Protein AF-A0A5B6WPT4-F1 (afdb_monomer_lite)

pLDDT: mean 76.3, std 13.45, range [38.56, 92.88]

Structure (mmCIF, N/CA/C/O backbone):
data_AF-A0A5B6WPT4-F1
#
_entry.id   AF-A0A5B6WPT4-F1
#
loop_
_atom_site.group_PDB
_atom_site.id
_atom_site.type_symbol
_atom_site.label_atom_id
_atom_site.label_alt_id
_atom_site.label_comp_id
_atom_site.label_asym_id
_atom_site.label_entity_id
_atom_site.label_seq_id
_atom_site.pdbx_PDB_ins_code
_atom_site.Cartn_x
_atom_site.Cartn_y
_atom_site.Cartn_z
_atom_site.occupancy
_atom_site.B_iso_or_equiv
_atom_site.auth_seq_id
_atom_site.auth_comp_id
_atom_site.auth_asym_id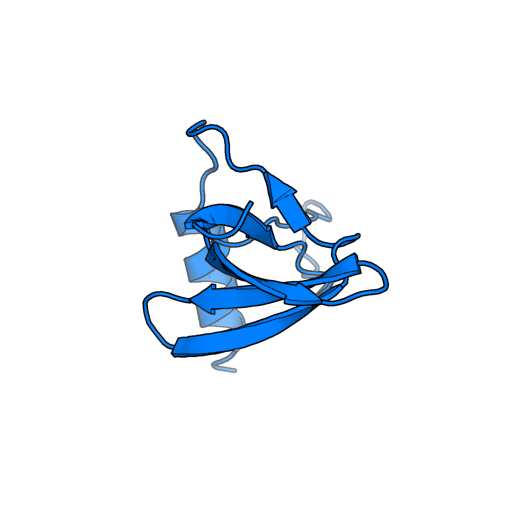
_atom_site.auth_atom_id
_atom_site.pdbx_PDB_model_num
ATOM 1 N N . MET A 1 1 ? -12.438 -6.136 -2.497 1.00 73.12 1 MET A N 1
ATOM 2 C CA . MET A 1 1 ? -12.777 -7.072 -1.415 1.00 73.12 1 MET A CA 1
ATOM 3 C C . MET A 1 1 ? -11.499 -7.481 -0.695 1.00 73.12 1 MET A C 1
ATOM 5 O O . MET A 1 1 ? -10.415 -7.129 -1.150 1.00 73.12 1 MET A O 1
ATOM 9 N N . ILE A 1 2 ? -11.613 -8.088 0.488 1.00 84.19 2 ILE A N 1
ATOM 10 C CA . ILE A 1 2 ? -10.448 -8.656 1.183 1.00 84.19 2 ILE A CA 1
ATOM 11 C C . ILE A 1 2 ? -9.829 -9.708 0.250 1.00 84.19 2 ILE A C 1
ATOM 13 O O . ILE A 1 2 ? -10.563 -10.501 -0.331 1.00 84.19 2 ILE A O 1
ATOM 17 N N . GLY A 1 3 ? -8.512 -9.668 0.063 1.00 86.62 3 GLY A N 1
ATOM 18 C CA . GLY A 1 3 ? -7.777 -10.489 -0.902 1.00 86.62 3 GLY A CA 1
ATOM 19 C C . GLY A 1 3 ? -7.506 -9.818 -2.255 1.00 86.62 3 GLY A C 1
ATOM 20 O O . GLY A 1 3 ? -6.682 -10.320 -3.018 1.00 86.62 3 GLY A O 1
ATOM 21 N N . ASP A 1 4 ? -8.123 -8.670 -2.556 1.00 89.00 4 ASP A N 1
ATOM 22 C CA . ASP A 1 4 ? -7.894 -7.982 -3.832 1.00 89.00 4 ASP A CA 1
ATOM 23 C C . ASP A 1 4 ? -6.507 -7.340 -3.895 1.00 89.00 4 ASP A C 1
ATOM 25 O O . ASP A 1 4 ? -6.019 -6.773 -2.912 1.00 89.00 4 ASP A O 1
ATOM 29 N N . ARG A 1 5 ? -5.922 -7.338 -5.098 1.00 89.19 5 ARG A N 1
ATOM 30 C CA . ARG A 1 5 ? -4.702 -6.587 -5.399 1.00 89.19 5 ARG A CA 1
ATOM 31 C C . ARG A 1 5 ? -5.038 -5.133 -5.722 1.00 89.19 5 ARG A C 1
ATOM 33 O O . ARG A 1 5 ? -5.908 -4.846 -6.548 1.00 89.19 5 ARG A O 1
ATOM 40 N N . VAL A 1 6 ? -4.333 -4.206 -5.092 1.00 89.06 6 VAL A N 1
ATOM 41 C CA . VAL A 1 6 ? -4.534 -2.764 -5.238 1.00 89.06 6 VAL A CA 1
ATOM 42 C C . VAL A 1 6 ? -3.202 -2.045 -5.365 1.00 89.06 6 VAL A C 1
ATOM 44 O O . VAL A 1 6 ? -2.213 -2.458 -4.780 1.00 89.06 6 VAL A O 1
ATOM 47 N N . LEU A 1 7 ? -3.196 -0.946 -6.105 1.00 88.94 7 LEU A N 1
ATOM 48 C CA . LEU A 1 7 ? -2.085 -0.014 -6.211 1.00 88.94 7 LEU A CA 1
ATOM 49 C C . LEU A 1 7 ? -2.292 1.140 -5.251 1.00 88.94 7 LEU A C 1
ATOM 51 O O . LEU A 1 7 ? -3.418 1.622 -5.094 1.00 88.94 7 LEU A O 1
ATOM 55 N N . LEU A 1 8 ? -1.201 1.629 -4.675 1.00 88.38 8 LEU A N 1
ATOM 56 C CA . LEU A 1 8 ? -1.217 2.767 -3.769 1.00 88.38 8 LEU A CA 1
ATOM 57 C C . LEU A 1 8 ? -0.706 4.026 -4.462 1.00 88.38 8 LEU A C 1
ATOM 59 O O . LEU A 1 8 ? 0.344 4.035 -5.096 1.00 88.38 8 LEU A O 1
ATOM 63 N N . TYR A 1 9 ? -1.434 5.125 -4.304 1.00 85.00 9 TYR A N 1
ATOM 64 C CA . TYR A 1 9 ? -0.991 6.427 -4.772 1.00 85.00 9 TYR A CA 1
ATOM 65 C C . TYR A 1 9 ? 0.093 6.999 -3.855 1.00 85.00 9 TYR A C 1
ATOM 67 O O . TYR A 1 9 ? -0.186 7.448 -2.729 1.00 85.00 9 TYR A O 1
ATOM 75 N N . ASN A 1 10 ? 1.320 7.064 -4.367 1.00 78.31 10 ASN A N 1
ATOM 76 C CA . ASN A 1 10 ? 2.405 7.742 -3.684 1.00 78.31 10 ASN A CA 1
ATOM 77 C C . ASN A 1 10 ? 2.340 9.252 -3.958 1.00 78.31 10 ASN A C 1
ATOM 79 O O . ASN A 1 10 ? 2.494 9.704 -5.091 1.00 78.31 10 ASN A O 1
ATOM 83 N N . SER A 1 11 ? 2.102 10.043 -2.908 1.00 74.12 11 SER A N 1
ATOM 84 C CA . SER A 1 11 ? 2.039 11.508 -3.010 1.00 74.12 11 SER A CA 1
ATOM 85 C C . SER A 1 11 ? 3.404 12.182 -2.930 1.00 74.12 11 SER A C 1
ATOM 87 O O . SER A 1 11 ? 3.461 13.401 -3.067 1.00 74.12 11 SER A O 1
ATOM 89 N N . ARG A 1 12 ? 4.489 11.444 -2.656 1.00 74.06 12 ARG A N 1
ATOM 90 C CA . ARG A 1 12 ? 5.834 12.023 -2.623 1.00 74.06 12 ARG A CA 1
ATOM 91 C C . ARG A 1 12 ? 6.193 12.473 -4.037 1.00 74.06 12 ARG A C 1
ATOM 93 O O . ARG A 1 12 ? 6.402 11.656 -4.931 1.00 74.06 12 ARG A O 1
ATOM 100 N N . ILE A 1 13 ? 6.215 13.787 -4.232 1.00 67.94 13 ILE A N 1
ATOM 101 C CA . ILE A 1 13 ? 6.603 14.408 -5.493 1.00 67.94 13 ILE A CA 1
ATOM 102 C C . ILE A 1 13 ? 8.113 14.239 -5.639 1.00 67.94 13 ILE A C 1
ATOM 104 O O . ILE A 1 13 ? 8.882 14.855 -4.909 1.00 67.94 13 ILE A O 1
ATOM 108 N N . ILE A 1 14 ? 8.534 13.412 -6.592 1.00 66.56 14 ILE A N 1
ATOM 109 C CA . ILE A 1 14 ? 9.932 13.352 -7.016 1.00 66.56 14 ILE A CA 1
ATOM 110 C C . ILE A 1 14 ? 10.071 14.334 -8.183 1.00 66.56 14 ILE A C 1
ATOM 112 O O . ILE A 1 14 ? 9.470 14.129 -9.244 1.00 66.56 14 ILE A O 1
ATOM 116 N N . LEU A 1 15 ? 10.825 15.421 -7.987 1.00 67.06 15 LEU A N 1
ATOM 117 C CA . LEU A 1 15 ? 11.191 16.320 -9.081 1.00 67.06 15 LEU A CA 1
ATOM 118 C C . LEU A 1 15 ? 12.197 15.603 -9.986 1.00 67.06 15 LEU A C 1
ATOM 120 O O . LEU A 1 15 ? 13.401 15.638 -9.754 1.00 67.06 15 LEU A O 1
ATOM 124 N N . PHE A 1 16 ? 11.707 14.956 -11.042 1.00 63.31 16 PHE A N 1
ATOM 125 C CA . PHE A 1 16 ? 12.579 14.589 -12.151 1.00 63.31 16 PHE A CA 1
ATOM 126 C C . PHE A 1 16 ? 12.836 15.827 -13.011 1.00 63.31 16 PHE A C 1
ATOM 128 O O . PHE A 1 16 ? 11.873 16.518 -13.354 1.00 63.31 16 PHE A O 1
ATOM 135 N N . PRO A 1 17 ? 14.076 16.050 -13.485 1.00 66.06 17 PRO A N 1
ATOM 136 C CA . PRO A 1 17 ? 14.443 17.211 -14.306 1.00 66.06 17 PRO A CA 1
ATOM 137 C C . PRO A 1 17 ? 13.716 17.283 -15.662 1.00 66.06 17 PRO A C 1
ATOM 139 O O . PRO A 1 17 ? 13.930 18.209 -16.434 1.00 66.06 17 PRO A O 1
ATOM 142 N N . ARG A 1 18 ? 12.852 16.307 -15.977 1.00 69.00 18 ARG A N 1
ATOM 143 C CA . ARG A 1 18 ? 12.165 16.188 -17.265 1.00 69.00 18 ARG A CA 1
ATOM 144 C C . ARG A 1 18 ? 10.632 16.123 -17.180 1.00 69.00 18 ARG A C 1
ATOM 146 O O . ARG A 1 18 ? 10.008 16.407 -18.195 1.00 69.00 18 ARG A O 1
ATOM 153 N N . LYS A 1 19 ? 10.013 15.728 -16.047 1.00 65.50 19 LYS A N 1
ATOM 154 C CA . LYS A 1 19 ? 8.537 15.658 -15.855 1.00 65.50 19 LYS A CA 1
ATOM 155 C C . LYS A 1 19 ? 8.138 15.287 -14.417 1.00 65.50 19 LYS A C 1
ATOM 157 O O . LYS A 1 19 ? 8.717 14.374 -13.838 1.00 65.50 19 LYS A O 1
ATOM 162 N N . LEU A 1 20 ? 7.061 15.887 -13.908 1.00 66.56 20 LEU A N 1
ATOM 163 C CA . LEU A 1 20 ? 6.348 15.396 -12.724 1.00 66.56 20 LEU A CA 1
ATOM 164 C C . LEU A 1 20 ? 5.574 14.125 -13.101 1.00 66.56 20 LEU A C 1
ATOM 166 O O . LEU A 1 20 ? 4.726 14.159 -13.993 1.00 66.56 20 LEU A O 1
ATOM 170 N N . LYS A 1 21 ? 5.867 12.998 -12.447 1.00 64.06 21 LYS A N 1
ATOM 171 C CA . LYS A 1 21 ? 5.083 11.763 -12.581 1.00 64.06 21 LYS A CA 1
ATOM 172 C C . LYS A 1 21 ? 4.437 11.432 -11.243 1.00 64.06 21 LYS A C 1
ATOM 174 O O . LYS A 1 21 ? 5.142 11.275 -10.250 1.00 64.06 21 LYS A O 1
ATOM 179 N N . SER A 1 22 ? 3.113 11.299 -11.227 1.00 61.97 22 SER A N 1
ATOM 180 C CA . SER A 1 22 ? 2.420 10.594 -10.151 1.00 61.97 22 SER A CA 1
ATOM 181 C C . SER A 1 22 ? 2.701 9.099 -10.287 1.00 61.97 22 SER A C 1
ATOM 183 O O . SER A 1 22 ? 2.598 8.546 -11.383 1.00 61.97 22 SER A O 1
ATOM 185 N N . ARG A 1 23 ? 3.106 8.449 -9.192 1.00 75.50 23 ARG A N 1
ATOM 186 C CA . ARG A 1 23 ? 3.541 7.046 -9.210 1.00 75.50 23 ARG A CA 1
ATOM 187 C C . ARG A 1 23 ? 2.588 6.215 -8.367 1.00 75.50 23 ARG A C 1
ATOM 189 O O . ARG A 1 23 ? 2.431 6.448 -7.168 1.00 75.50 23 ARG A O 1
ATOM 196 N N . TRP A 1 24 ? 1.925 5.275 -9.024 1.00 84.06 24 TRP A N 1
ATOM 197 C CA . TRP A 1 24 ? 1.216 4.198 -8.352 1.00 84.06 24 TRP A CA 1
ATOM 198 C C . TRP A 1 24 ? 2.264 3.160 -7.954 1.00 84.06 24 TRP A C 1
ATOM 200 O O . TRP A 1 24 ? 2.971 2.664 -8.825 1.00 84.06 24 TRP A O 1
ATOM 210 N N . SER A 1 25 ? 2.407 2.875 -6.664 1.00 79.38 25 SER A N 1
ATOM 211 C CA . SER A 1 25 ? 3.290 1.811 -6.185 1.00 79.38 25 SER A CA 1
ATOM 212 C C . SER A 1 25 ? 2.536 0.490 -6.096 1.00 79.38 25 SER A C 1
ATOM 214 O O . SER A 1 25 ? 1.320 0.521 -5.891 1.00 79.38 25 SER A O 1
ATOM 216 N N . GLY A 1 26 ? 3.297 -0.600 -6.259 1.00 78.06 26 GLY A N 1
ATOM 217 C CA . GLY A 1 26 ? 3.071 -2.012 -5.927 1.00 78.06 26 GLY A CA 1
ATOM 218 C C . GLY A 1 26 ? 1.658 -2.610 -5.954 1.00 78.06 26 GLY A C 1
ATOM 219 O O . GLY A 1 26 ? 0.690 -1.991 -5.527 1.00 78.06 26 GLY A O 1
ATOM 220 N N . P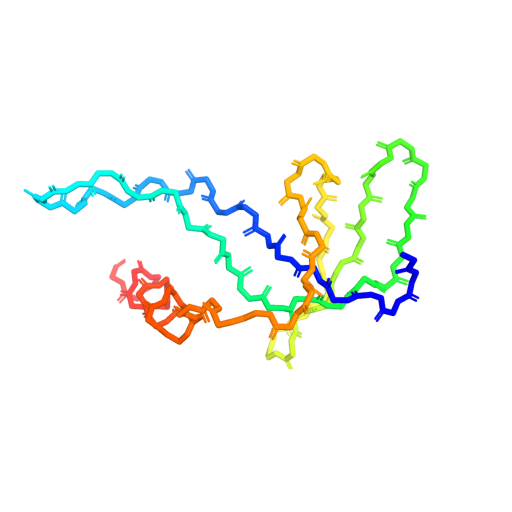RO A 1 27 ? 1.499 -3.879 -6.360 1.00 83.81 27 PRO A N 1
ATOM 221 C CA . PRO A 1 27 ? 0.287 -4.626 -6.062 1.00 83.81 27 PRO A CA 1
ATOM 222 C C . PRO A 1 27 ? 0.286 -5.052 -4.583 1.00 83.81 27 PRO A C 1
ATOM 224 O O . PRO A 1 27 ? 0.860 -6.071 -4.210 1.00 83.81 27 PRO A O 1
ATOM 227 N N . TYR A 1 28 ? -0.396 -4.287 -3.738 1.00 89.06 28 TYR A N 1
ATOM 228 C CA . TYR A 1 28 ? -0.663 -4.641 -2.343 1.00 89.06 28 TYR A CA 1
ATOM 229 C C . TYR A 1 28 ? -1.919 -5.500 -2.236 1.00 89.06 28 TYR A C 1
ATOM 231 O O . TYR A 1 28 ? -2.846 -5.342 -3.028 1.00 89.06 28 TYR A O 1
ATOM 239 N N . VAL A 1 29 ? -2.001 -6.362 -1.226 1.00 90.75 29 VAL A N 1
ATOM 240 C CA . VAL A 1 29 ? -3.205 -7.172 -0.974 1.00 90.75 29 VAL A CA 1
ATOM 241 C C . VAL A 1 29 ? -4.046 -6.527 0.120 1.00 90.75 29 VAL A C 1
ATOM 243 O O . VAL A 1 29 ? -3.533 -6.218 1.191 1.00 90.75 29 VAL A O 1
ATOM 246 N N . VAL A 1 30 ? -5.343 -6.329 -0.118 1.00 90.81 30 VAL A N 1
ATOM 247 C CA . VAL A 1 30 ? -6.265 -5.804 0.902 1.00 90.81 30 VAL A CA 1
ATOM 248 C C . VAL A 1 30 ? -6.510 -6.867 1.975 1.00 90.81 30 VAL A C 1
ATOM 250 O O . VAL A 1 30 ? -7.078 -7.914 1.685 1.00 90.81 30 VAL A O 1
ATOM 253 N N . LYS A 1 31 ? -6.138 -6.585 3.225 1.00 91.88 31 LYS A N 1
ATOM 254 C CA . LYS A 1 31 ? -6.368 -7.462 4.385 1.00 91.88 31 LYS A CA 1
ATOM 255 C C . LYS A 1 31 ? -7.710 -7.199 5.052 1.00 91.88 31 LYS A C 1
ATOM 257 O O . LYS A 1 31 ? -8.461 -8.125 5.327 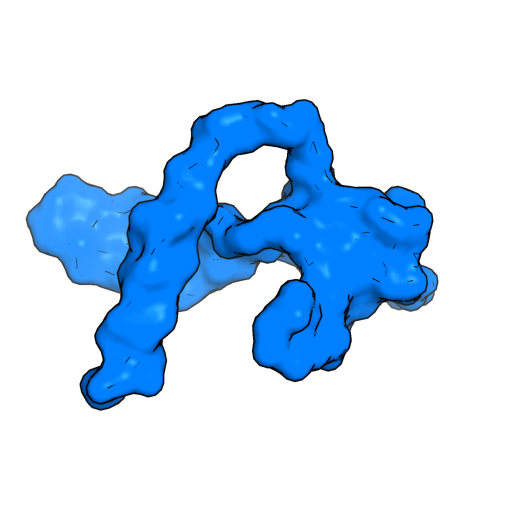1.00 91.88 31 LYS A O 1
ATOM 262 N N . THR A 1 32 ? -8.015 -5.925 5.279 1.00 90.88 32 THR A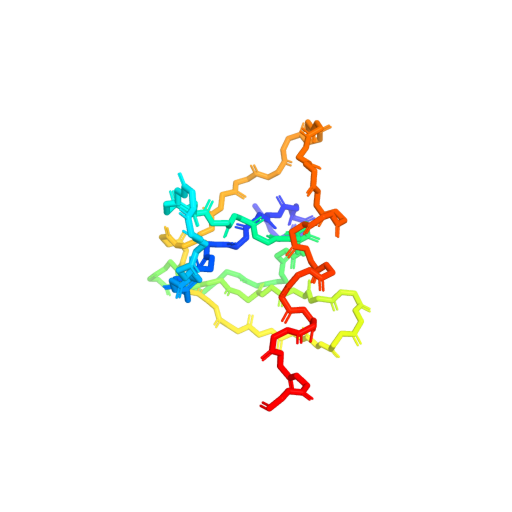 N 1
ATOM 263 C CA . THR A 1 32 ? -9.198 -5.507 6.036 1.00 90.88 32 THR A CA 1
ATOM 264 C C . THR A 1 32 ? -9.773 -4.245 5.413 1.00 90.88 32 THR A C 1
ATOM 266 O O . THR A 1 32 ? -9.035 -3.361 4.976 1.00 90.88 32 THR A O 1
ATOM 269 N N . VAL A 1 33 ? -11.098 -4.130 5.384 1.00 87.38 33 VAL A N 1
ATOM 270 C CA . VAL A 1 33 ? -11.788 -2.885 5.030 1.00 87.38 33 VAL A CA 1
ATOM 271 C C . VAL A 1 33 ? -12.507 -2.396 6.276 1.00 87.38 33 VAL A C 1
ATOM 273 O O . VAL A 1 33 ? -13.345 -3.103 6.825 1.00 87.38 33 VAL A O 1
ATOM 276 N N . PHE A 1 34 ? -12.159 -1.200 6.737 1.00 87.75 34 PHE A N 1
ATOM 277 C CA . PHE A 1 34 ? -12.821 -0.561 7.866 1.00 87.75 34 PHE A CA 1
ATOM 278 C C . PHE A 1 34 ? -14.012 0.273 7.386 1.00 87.75 34 PHE A C 1
ATOM 280 O O . PHE A 1 34 ? -14.094 0.662 6.213 1.00 87.75 34 PHE A O 1
ATOM 287 N N . LEU A 1 35 ? -14.916 0.606 8.314 1.00 83.69 35 LEU A N 1
ATOM 288 C CA . LEU A 1 35 ? -15.897 1.661 8.068 1.00 83.69 35 LEU A CA 1
ATOM 289 C C . LEU A 1 35 ? -15.175 2.957 7.657 1.00 83.69 35 LEU A C 1
ATOM 291 O O . LEU A 1 35 ? -14.031 3.202 8.045 1.00 83.69 35 LEU A O 1
ATOM 295 N N . TYR A 1 36 ? -15.857 3.784 6.863 1.00 82.31 36 TYR A N 1
ATOM 296 C CA . TYR A 1 36 ? -15.353 5.078 6.373 1.00 82.31 36 TYR A CA 1
ATOM 297 C C . TYR A 1 36 ? -14.242 4.994 5.316 1.00 82.31 36 TYR A C 1
ATOM 299 O O . TYR A 1 36 ? -13.515 5.957 5.086 1.00 82.31 36 TYR A O 1
ATOM 307 N N . GLY A 1 37 ? -14.111 3.851 4.639 1.00 83.06 37 GLY A N 1
ATOM 308 C CA . GLY A 1 37 ? -13.276 3.734 3.441 1.00 83.06 37 GLY A CA 1
ATOM 309 C C . GLY A 1 37 ? -11.782 3.593 3.716 1.00 83.06 37 GLY A C 1
ATOM 310 O O . GLY A 1 37 ? -11.002 3.563 2.768 1.00 83.06 37 GLY A O 1
ATOM 311 N N . THR A 1 38 ? -11.361 3.451 4.975 1.00 89.25 38 THR A N 1
ATOM 312 C CA . THR A 1 38 ? -9.980 3.067 5.296 1.00 89.25 38 THR A CA 1
ATOM 313 C C . THR A 1 38 ? -9.784 1.587 4.989 1.00 89.25 38 THR A C 1
ATOM 315 O O . THR A 1 38 ? -10.616 0.752 5.341 1.00 89.25 38 THR A O 1
ATOM 318 N N . LYS A 1 39 ? -8.680 1.247 4.330 1.00 91.06 39 LYS A N 1
ATOM 319 C CA . LYS A 1 39 ? -8.323 -0.130 3.992 1.00 91.06 39 LYS A CA 1
ATOM 320 C C . LYS A 1 39 ? -6.954 -0.446 4.563 1.00 91.06 39 LYS A C 1
ATOM 322 O O . LYS A 1 39 ? -6.049 0.379 4.542 1.00 91.06 39 LYS A O 1
ATOM 327 N N . GLU A 1 40 ? -6.820 -1.644 5.081 1.00 92.88 40 GLU A N 1
ATOM 328 C CA . GLU A 1 40 ? -5.559 -2.205 5.521 1.00 92.88 40 GLU A CA 1
ATOM 329 C C . GLU A 1 40 ? -4.996 -3.059 4.394 1.00 92.88 40 GLU A C 1
ATOM 331 O O . GLU A 1 40 ? -5.707 -3.911 3.854 1.00 92.88 40 GLU A O 1
ATOM 336 N N . VAL A 1 41 ? -3.752 -2.800 4.006 1.00 91.50 41 VAL A N 1
ATOM 337 C CA . VAL A 1 41 ? -3.089 -3.471 2.887 1.00 91.50 41 VAL A CA 1
ATOM 338 C C . VAL A 1 41 ? -1.775 -4.096 3.339 1.00 91.50 41 VAL A C 1
ATOM 340 O O . VAL A 1 41 ? -1.115 -3.569 4.229 1.00 91.50 41 VAL A O 1
ATOM 343 N N . ILE A 1 42 ? -1.409 -5.222 2.735 1.00 90.69 42 ILE A N 1
ATOM 344 C CA . ILE A 1 42 ? -0.188 -5.978 3.029 1.00 90.69 42 ILE A CA 1
ATOM 345 C C . ILE A 1 42 ? 0.841 -5.693 1.940 1.00 90.69 42 ILE A C 1
ATOM 347 O O . ILE A 1 42 ? 0.537 -5.840 0.751 1.00 90.69 42 ILE A O 1
ATOM 351 N N . HIS A 1 43 ? 2.054 -5.315 2.350 1.00 84.31 43 HIS A N 1
ATOM 352 C CA . HIS A 1 43 ? 3.232 -5.363 1.491 1.00 84.31 43 HIS A CA 1
ATOM 353 C C . HIS A 1 43 ? 3.919 -6.731 1.619 1.00 84.31 43 HIS A C 1
ATOM 355 O O . HIS A 1 43 ? 4.082 -7.197 2.746 1.00 84.31 43 HIS A O 1
ATOM 361 N N . PRO A 1 44 ? 4.355 -7.365 0.516 1.00 77.88 44 PRO A N 1
ATOM 362 C CA . PRO A 1 44 ? 5.006 -8.677 0.566 1.00 77.88 44 PRO A CA 1
ATOM 363 C C . PRO A 1 44 ? 6.326 -8.692 1.354 1.00 77.88 44 PRO A C 1
ATOM 365 O O . PRO A 1 44 ? 6.673 -9.721 1.917 1.00 77.88 44 PRO A O 1
ATOM 368 N N . GLU A 1 45 ? 7.049 -7.570 1.402 1.00 78.62 45 GLU A N 1
ATOM 369 C CA . GLU A 1 45 ? 8.399 -7.494 1.994 1.00 78.62 45 GLU A CA 1
ATOM 370 C C . GLU A 1 45 ? 8.469 -6.730 3.326 1.00 78.62 45 GLU A C 1
ATOM 372 O O . GLU A 1 45 ? 9.425 -6.890 4.073 1.00 78.62 45 GLU A O 1
ATOM 377 N N . TYR A 1 46 ? 7.483 -5.877 3.629 1.00 74.19 46 TYR A N 1
ATOM 378 C CA . TYR A 1 46 ? 7.566 -4.977 4.786 1.00 74.19 46 TYR A CA 1
ATOM 379 C C . TYR A 1 46 ? 6.606 -5.431 5.880 1.00 74.19 46 TYR A C 1
ATOM 381 O O . TYR A 1 46 ? 6.987 -6.197 6.754 1.00 74.19 46 TYR A O 1
ATOM 389 N N . ASP A 1 47 ? 5.361 -4.963 5.833 1.00 83.94 47 ASP A N 1
ATOM 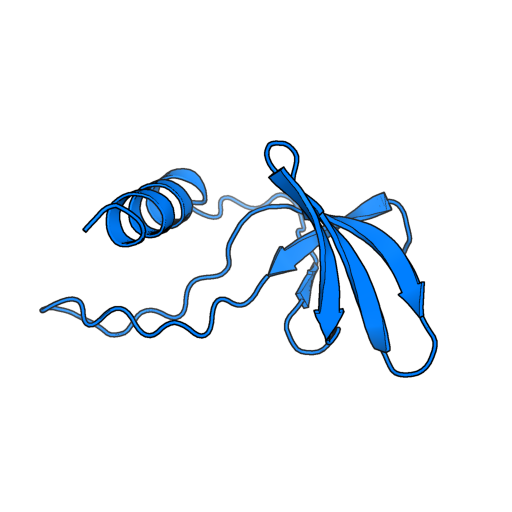390 C CA . ASP A 1 47 ? 4.305 -5.368 6.755 1.00 83.94 47 ASP A CA 1
ATOM 391 C C . ASP A 1 47 ? 2.949 -4.851 6.238 1.00 83.94 47 ASP A C 1
ATOM 393 O O . ASP A 1 47 ? 2.817 -4.309 5.132 1.00 83.94 47 ASP A O 1
ATOM 397 N N . THR A 1 48 ? 1.924 -5.008 7.063 1.00 89.56 48 THR A N 1
ATOM 398 C CA . THR A 1 48 ? 0.583 -4.484 6.884 1.00 89.56 48 THR A CA 1
ATOM 399 C C . THR A 1 48 ? 0.503 -3.019 7.323 1.00 89.56 48 THR A C 1
ATOM 401 O O . THR A 1 48 ? 0.986 -2.656 8.392 1.00 89.56 48 THR A O 1
ATOM 404 N N . PHE A 1 49 ? -0.173 -2.167 6.554 1.00 87.88 49 PHE A N 1
ATOM 405 C CA . PHE A 1 49 ? -0.398 -0.770 6.929 1.00 87.88 49 PHE A CA 1
ATOM 406 C C . PHE A 1 49 ? -1.783 -0.266 6.506 1.00 87.88 49 PHE A C 1
ATOM 408 O O . PHE A 1 49 ? -2.415 -0.785 5.583 1.00 87.88 49 PHE A O 1
ATOM 415 N N . LYS A 1 50 ? -2.282 0.763 7.203 1.00 90.56 50 LYS A N 1
ATOM 416 C CA . LYS A 1 50 ? -3.604 1.359 6.958 1.00 90.56 50 LYS A CA 1
ATOM 417 C C . LYS A 1 50 ? -3.500 2.548 6.010 1.00 90.56 50 LYS A C 1
ATOM 419 O O . LYS A 1 50 ? -2.691 3.449 6.214 1.00 90.56 50 LYS A O 1
ATOM 424 N N . VAL A 1 51 ? -4.365 2.578 5.003 1.00 88.69 51 VAL A N 1
ATOM 425 C CA . VAL A 1 51 ? -4.439 3.638 3.995 1.00 88.69 51 VAL A CA 1
ATOM 426 C C . VAL A 1 51 ? -5.873 4.083 3.760 1.00 88.69 51 VAL A C 1
ATOM 428 O O . VAL A 1 51 ? -6.823 3.310 3.873 1.00 88.69 51 VAL A O 1
ATOM 431 N N . ASN A 1 52 ? -6.044 5.346 3.383 1.00 88.25 52 ASN A N 1
ATOM 432 C CA . ASN A 1 52 ? -7.340 5.837 2.939 1.00 88.25 52 ASN A CA 1
ATOM 433 C C . ASN A 1 52 ? -7.673 5.238 1.560 1.00 88.25 52 ASN A C 1
ATOM 435 O O . ASN A 1 52 ? -6.860 5.306 0.636 1.00 88.25 52 ASN A O 1
ATOM 439 N N . GLY A 1 53 ? -8.872 4.679 1.407 1.00 85.81 53 GLY A N 1
ATOM 440 C CA . GLY A 1 53 ? -9.348 4.053 0.177 1.00 85.81 53 GLY A CA 1
ATOM 441 C C . GLY A 1 53 ? -9.354 4.975 -1.040 1.00 85.81 53 GLY A C 1
ATOM 442 O O . GLY A 1 53 ? -9.227 4.470 -2.150 1.00 85.81 53 GLY A O 1
ATOM 443 N N . HIS A 1 54 ? -9.403 6.300 -0.858 1.00 88.56 54 HIS A N 1
ATOM 444 C CA . HIS A 1 54 ? -9.262 7.269 -1.957 1.00 88.56 54 HIS A CA 1
ATOM 445 C C . HIS A 1 54 ? -7.898 7.201 -2.655 1.00 88.56 54 HIS A C 1
ATOM 447 O O . HIS A 1 54 ? -7.757 7.628 -3.797 1.00 88.56 54 HIS A O 1
ATOM 453 N N . ARG A 1 55 ? -6.878 6.676 -1.969 1.00 87.38 55 ARG A N 1
ATOM 454 C CA . ARG A 1 55 ? -5.508 6.558 -2.480 1.00 87.38 55 ARG A CA 1
ATOM 455 C C . ARG A 1 55 ? -5.226 5.179 -3.070 1.00 87.38 55 ARG A C 1
ATOM 457 O O . ARG A 1 55 ? -4.075 4.891 -3.373 1.00 87.38 55 ARG A O 1
ATOM 464 N N . LEU A 1 56 ? -6.244 4.329 -3.210 1.00 88.81 56 LEU A N 1
ATOM 465 C CA . LEU A 1 56 ? -6.110 2.971 -3.719 1.00 88.81 56 LEU A CA 1
ATOM 466 C C . LEU A 1 56 ? -6.815 2.804 -5.064 1.00 88.81 56 LEU A C 1
ATOM 468 O O . LEU A 1 56 ? -7.943 3.257 -5.244 1.00 88.81 56 LEU A O 1
ATOM 472 N N . LYS A 1 57 ? -6.173 2.086 -5.985 1.00 88.38 57 LYS A N 1
ATOM 473 C CA . LYS A 1 57 ? -6.734 1.713 -7.290 1.00 88.38 57 LYS A CA 1
ATOM 474 C C . LYS A 1 57 ? -6.683 0.200 -7.463 1.00 88.38 57 LYS A C 1
ATOM 476 O O . LYS A 1 57 ? -5.673 -0.404 -7.133 1.00 88.38 57 LYS A O 1
ATOM 481 N N . TYR A 1 58 ? -7.738 -0.427 -7.980 1.00 88.12 58 TYR A N 1
ATOM 482 C CA . TYR A 1 58 ? -7.716 -1.872 -8.237 1.00 88.12 58 TYR A CA 1
ATOM 483 C C . TYR A 1 58 ? -6.670 -2.236 -9.289 1.00 88.12 58 TYR A C 1
ATOM 485 O O . TYR A 1 58 ? -6.557 -1.571 -10.322 1.00 88.12 58 TYR A O 1
ATOM 493 N N . TYR A 1 59 ? -5.912 -3.295 -9.013 1.00 86.50 59 TYR A N 1
ATOM 494 C CA . TYR A 1 59 ? -4.942 -3.839 -9.945 1.00 86.50 59 TYR A CA 1
ATOM 495 C C . TYR A 1 59 ? -5.592 -4.942 -10.787 1.00 86.50 59 TYR A C 1
ATOM 497 O O . TYR A 1 59 ? -5.921 -6.007 -10.276 1.00 86.50 59 TYR A O 1
ATOM 505 N N . THR A 1 60 ? -5.767 -4.687 -12.085 1.00 80.50 60 THR A N 1
ATOM 506 C CA . THR A 1 60 ? -6.395 -5.619 -13.040 1.00 80.50 60 THR A CA 1
ATOM 507 C C . THR A 1 60 ? -5.386 -6.484 -13.805 1.00 80.50 60 THR A C 1
ATOM 509 O O . THR A 1 60 ? -5.738 -7.056 -14.830 1.00 80.50 60 THR A O 1
ATOM 512 N N . GLY A 1 61 ? -4.130 -6.576 -13.348 1.00 71.25 61 GLY A N 1
ATOM 513 C CA . GLY A 1 61 ? -3.112 -7.417 -13.995 1.00 71.25 61 GLY A CA 1
ATOM 514 C C . GLY A 1 61 ? -2.450 -6.812 -15.239 1.00 71.25 61 GLY A C 1
ATOM 515 O O . GLY A 1 61 ? -1.773 -7.530 -15.963 1.00 71.25 61 GLY A O 1
ATOM 516 N N . GLY A 1 62 ? -2.638 -5.517 -15.512 1.00 69.44 62 GLY A N 1
ATOM 517 C CA . GLY A 1 62 ? -1.946 -4.843 -16.619 1.00 69.44 62 GLY A CA 1
ATOM 518 C C . GLY A 1 62 ? -0.453 -4.617 -16.346 1.00 69.44 62 GLY A C 1
ATOM 519 O O . GLY A 1 62 ? -0.036 -4.568 -15.184 1.00 69.44 62 GLY A O 1
ATOM 520 N N . ASP A 1 63 ? 0.325 -4.413 -17.414 1.00 56.94 63 ASP A N 1
ATOM 521 C CA . ASP A 1 63 ? 1.730 -3.984 -17.365 1.00 56.94 63 ASP A CA 1
ATOM 522 C C . ASP A 1 63 ? 1.843 -2.556 -16.818 1.00 56.94 63 ASP A C 1
ATOM 524 O O . ASP A 1 63 ? 1.959 -1.559 -17.532 1.00 56.94 63 ASP A O 1
ATOM 528 N N . ILE A 1 64 ? 1.798 -2.437 -15.502 1.00 61.41 64 ILE A N 1
ATOM 529 C CA . ILE A 1 64 ? 2.400 -1.306 -14.807 1.00 61.41 64 ILE A CA 1
ATOM 530 C C . ILE A 1 64 ? 3.884 -1.624 -14.671 1.00 61.41 64 ILE A C 1
ATOM 532 O O . ILE A 1 64 ? 4.257 -2.707 -14.230 1.00 61.41 64 ILE A O 1
ATOM 536 N N . ASN A 1 65 ? 4.738 -0.678 -15.062 1.00 61.28 65 ASN A N 1
ATOM 537 C CA . ASN A 1 65 ? 6.193 -0.763 -14.908 1.00 61.28 65 ASN A CA 1
ATOM 538 C C . ASN A 1 65 ? 6.564 -0.604 -13.413 1.00 61.28 65 ASN A C 1
ATOM 540 O O . ASN A 1 65 ? 7.195 0.372 -13.013 1.00 61.28 65 ASN A O 1
ATOM 544 N N . ILE A 1 66 ? 6.099 -1.545 -12.586 1.00 62.03 66 ILE A N 1
ATOM 545 C CA . ILE A 1 66 ? 6.175 -1.542 -11.119 1.00 62.03 66 ILE A CA 1
ATOM 546 C C . ILE A 1 66 ? 7.632 -1.516 -10.672 1.00 62.03 66 ILE A C 1
ATOM 548 O O . ILE A 1 66 ? 7.994 -0.711 -9.827 1.00 62.03 66 ILE A O 1
ATOM 552 N N . GLU A 1 67 ? 8.483 -2.319 -11.307 1.00 58.47 67 GLU A N 1
ATOM 553 C CA . GLU A 1 67 ? 9.888 -2.479 -10.929 1.00 58.47 67 GLU A CA 1
ATOM 554 C C . GLU A 1 67 ? 10.682 -1.168 -11.070 1.00 58.47 67 GLU A C 1
ATOM 556 O O . GLU A 1 67 ? 11.418 -0.773 -10.170 1.00 58.47 67 GLU A O 1
ATOM 561 N N . ARG A 1 68 ? 10.459 -0.399 -12.147 1.00 59.12 68 ARG A N 1
ATOM 562 C CA . ARG A 1 68 ? 11.072 0.936 -12.300 1.00 59.12 68 ARG A CA 1
ATOM 563 C C . ARG A 1 68 ? 10.552 1.947 -11.282 1.00 59.12 68 ARG A C 1
ATOM 565 O O . ARG A 1 68 ? 11.271 2.892 -10.946 1.00 59.12 68 ARG A O 1
ATOM 572 N N . ASP A 1 69 ? 9.303 1.804 -10.852 1.00 60.75 69 ASP A N 1
ATOM 573 C CA . ASP A 1 69 ? 8.672 2.706 -9.894 1.00 60.75 69 ASP A CA 1
ATOM 574 C C . ASP A 1 69 ? 9.060 2.391 -8.446 1.00 60.75 69 ASP A C 1
ATOM 576 O O . ASP A 1 69 ? 9.355 3.319 -7.692 1.00 60.75 69 ASP A O 1
ATOM 580 N N . GLU A 1 70 ? 9.173 1.115 -8.087 1.00 63.31 70 GLU A N 1
ATOM 581 C CA . GLU A 1 70 ? 9.613 0.640 -6.773 1.00 63.31 70 GLU A CA 1
ATOM 582 C C . GLU A 1 70 ? 11.111 0.840 -6.549 1.00 63.31 70 GLU A C 1
ATOM 584 O O . GLU A 1 70 ? 11.483 1.437 -5.537 1.00 63.31 70 GLU A O 1
ATOM 589 N N . LEU A 1 71 ? 11.969 0.466 -7.510 1.00 56.66 71 LEU A N 1
ATOM 590 C CA . LEU A 1 71 ? 13.419 0.681 -7.400 1.00 56.66 71 LEU A CA 1
ATOM 591 C C . LEU A 1 71 ? 13.747 2.162 -7.188 1.00 56.66 71 LEU A C 1
ATOM 593 O O . LEU A 1 71 ? 14.611 2.519 -6.393 1.00 56.66 71 LEU A O 1
ATOM 597 N N . GLN A 1 72 ? 13.017 3.061 -7.849 1.00 58.44 72 GLN A N 1
ATOM 598 C CA . GLN A 1 72 ? 13.231 4.490 -7.650 1.00 58.44 72 GLN A CA 1
ATOM 599 C C . GLN A 1 72 ? 12.688 5.027 -6.323 1.00 58.44 72 GLN A C 1
ATOM 601 O O . GLN A 1 72 ? 13.197 6.036 -5.847 1.00 58.44 72 GLN A O 1
ATOM 606 N N . LEU A 1 73 ? 11.694 4.387 -5.706 1.00 56.09 73 LEU A N 1
ATOM 607 C CA . LEU A 1 73 ? 11.254 4.739 -4.354 1.00 56.09 73 LEU A CA 1
ATOM 608 C C . LEU A 1 73 ? 12.237 4.247 -3.289 1.00 56.09 73 LEU A C 1
ATOM 610 O O . LEU A 1 73 ? 12.489 4.971 -2.329 1.00 56.09 73 LEU A O 1
ATOM 614 N N . GLN A 1 74 ? 12.802 3.052 -3.462 1.00 58.78 74 GLN A N 1
ATOM 615 C CA . GLN A 1 74 ? 13.807 2.498 -2.552 1.00 58.78 74 GLN A CA 1
ATOM 616 C C . GLN A 1 74 ? 15.103 3.318 -2.588 1.00 58.78 74 GLN A C 1
ATOM 618 O O . GLN A 1 74 ? 15.592 3.724 -1.535 1.00 58.78 74 GLN A O 1
ATOM 623 N N . ASN A 1 75 ? 15.579 3.678 -3.785 1.00 56.34 75 ASN A N 1
ATOM 624 C CA . ASN A 1 75 ? 16.793 4.484 -3.961 1.00 56.34 75 ASN A CA 1
ATOM 625 C C . ASN A 1 75 ? 16.688 5.903 -3.367 1.00 56.34 75 ASN A C 1
ATOM 627 O 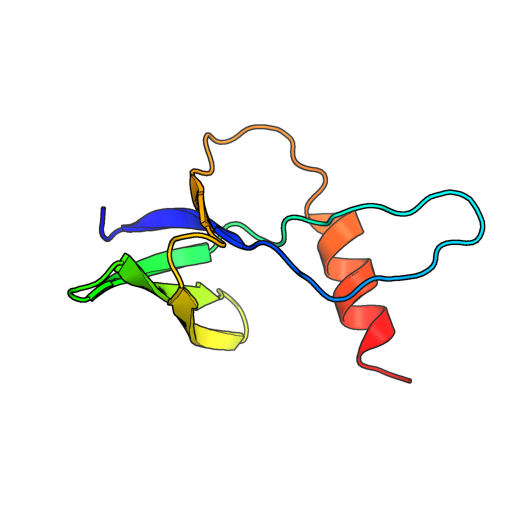O . ASN A 1 75 ? 17.704 6.503 -3.035 1.00 56.34 75 ASN A O 1
ATOM 631 N N . LEU A 1 76 ? 15.477 6.452 -3.210 1.00 54.53 76 LEU A N 1
ATOM 632 C CA . LEU A 1 76 ? 15.252 7.767 -2.590 1.00 54.53 76 LEU A CA 1
ATOM 633 C C . LEU A 1 76 ? 15.162 7.733 -1.058 1.00 54.53 76 LEU A C 1
ATOM 635 O O . LEU A 1 76 ? 15.260 8.783 -0.436 1.00 54.53 76 LEU A O 1
ATOM 639 N N . ASN A 1 77 ? 14.956 6.567 -0.442 1.00 51.56 77 ASN A N 1
ATOM 640 C CA . ASN A 1 77 ? 14.912 6.430 1.020 1.00 51.56 77 ASN A CA 1
ATOM 641 C C . ASN A 1 77 ? 16.289 6.075 1.624 1.00 51.56 77 ASN A C 1
ATOM 643 O O . ASN A 1 77 ? 16.363 5.764 2.809 1.00 51.56 77 ASN A O 1
ATOM 647 N N . GLN A 1 78 ? 17.355 6.083 0.812 1.00 42.94 78 GLN A N 1
ATOM 648 C CA . GLN A 1 78 ? 18.727 5.716 1.193 1.00 42.94 78 GLN A CA 1
ATOM 649 C C . GLN A 1 78 ? 19.730 6.891 1.123 1.00 42.94 78 GLN A C 1
ATOM 651 O O . GLN A 1 78 ? 20.934 6.659 1.203 1.00 42.94 78 GLN A O 1
ATOM 656 N N . SER A 1 79 ? 19.274 8.141 0.969 1.00 38.56 79 SER A N 1
ATOM 657 C CA . SER A 1 79 ? 20.112 9.359 1.020 1.00 38.56 79 SER A CA 1
ATOM 658 C C . SER A 1 79 ? 19.679 10.306 2.126 1.00 38.56 79 SER A C 1
ATOM 660 O O . SER A 1 79 ? 18.457 10.372 2.387 1.00 38.56 79 SER A O 1
#

Sequence (79 aa):
MIGDRVLLYNSRIILFPRKLKSRWSGPYVVKTVFLYGTKEVIHPEYDTFKVNGHRLKYYTGGDINIERDELQLQNLNQS

Organism: NCBI:txid47621

Foldseek 3Di:
DQQFWKWFFDPPFDDDVPDTDTDTADRWGFHDADPPQKTWTADPPDGIDIDRNVRIDGDPPDDDVNVVRVVVVVVVVPD

Radius of gyration: 13.22 Å; chains: 1; bounding box: 36×28×25 Å

Secondary structure (DSSP, 8-state):
-TT-EEEEEE-----BTTB---EEEEEEEEEEE-GGGEEEEE-SSS-EEEEEGGGEEE--S----HHHHHHHHHHHT--